Protein AF-A0A9D4RN29-F1 (afdb_monomer_lite)

Foldseek 3Di:
DADPVGDDDCVVVVVPVLAWFAKEQADAWAQALVPGPDIDTGGSQWWKKKAWDDDDPDPRTTIGIDIDGPVCQVVQDDPPPDDPDCPDRIDTDGYHHPRHDDD

InterPro domains:
  IPR035076 Snake toxin/toxin-like [PF00087] (24-99)
  IPR045860 Snake toxin-like superfamily [G3DSA:2.10.60.10] (23-103)
  IPR045860 Snake toxin-like superfamily [SSF57302] (21-100)

Secondary structure (DSSP, 8-state):
--BTTB-S-TTSSGGGSSSS--EEE-EEEESSGGG---EEEPPTTEEEEEEEEE-TT---EEEEEEEEEGGGHHHH------SS----SEEEE-STTTTS---

Organism: Dreissena polymorpha (NCBI:txid45954)

Sequence (103 aa):
MCNSGGCGHDKFADLTSGSRGPICFNCYQQLNTDDCDKILMCGRDEVCDLRETTVGTTTEVLWKTSCVSRQMCPALTHPTLVGKKAQSGNLCCNTDLCNSVDV

Structure (mmCIF, N/CA/C/O backbone):
data_AF-A0A9D4RN29-F1
#
_entry.id   AF-A0A9D4RN29-F1
#
loop_
_atom_site.group_PDB
_atom_site.id
_atom_site.type_symbol
_atom_site.label_atom_id
_atom_site.label_alt_id
_atom_site.label_comp_id
_atom_site.label_asym_id
_atom_site.label_entity_id
_atom_site.label_seq_id
_atom_site.pdbx_PDB_ins_code
_atom_site.Cartn_x
_atom_site.Cartn_y
_atom_site.Cartn_z
_atom_site.occupancy
_atom_site.B_iso_or_equiv
_atom_site.auth_seq_id
_atom_site.auth_comp_id
_atom_site.auth_asym_id
_atom_site.auth_atom_id
_atom_site.pdbx_PDB_model_num
ATOM 1 N N . MET A 1 1 ? 33.138 5.480 4.457 1.00 43.78 1 MET A N 1
ATOM 2 C CA . MET A 1 1 ? 32.384 6.326 5.408 1.00 43.78 1 MET A CA 1
ATOM 3 C C . MET A 1 1 ? 31.151 6.845 4.684 1.00 43.78 1 MET A C 1
ATOM 5 O O . MET A 1 1 ? 31.300 7.299 3.559 1.00 43.78 1 MET A O 1
ATOM 9 N N . CYS A 1 2 ? 29.966 6.695 5.275 1.00 55.09 2 CYS A N 1
ATOM 10 C CA . CYS A 1 2 ? 28.685 7.165 4.737 1.00 55.09 2 CYS A CA 1
ATOM 11 C C . CYS A 1 2 ? 28.191 8.296 5.647 1.00 55.09 2 CYS A C 1
ATOM 13 O O . CYS A 1 2 ? 28.300 8.156 6.865 1.00 55.09 2 CYS A O 1
ATOM 15 N N . ASN A 1 3 ? 27.724 9.412 5.090 1.00 68.25 3 ASN A N 1
ATOM 16 C CA . ASN A 1 3 ? 27.157 10.517 5.866 1.00 68.25 3 ASN A CA 1
ATOM 17 C C . ASN A 1 3 ? 25.664 10.687 5.541 1.00 68.25 3 ASN A C 1
ATOM 19 O O . ASN A 1 3 ? 25.094 9.920 4.767 1.00 68.25 3 ASN A O 1
ATOM 23 N N . SER A 1 4 ? 25.038 11.711 6.122 1.00 62.59 4 SER A N 1
ATOM 24 C CA . SER A 1 4 ? 23.619 12.048 5.945 1.00 62.59 4 SER A CA 1
ATOM 25 C C . SER A 1 4 ? 23.214 12.355 4.492 1.00 62.59 4 SER A C 1
ATOM 27 O O . SER A 1 4 ? 22.030 12.514 4.224 1.00 62.59 4 SER A O 1
ATOM 29 N N . GLY A 1 5 ? 24.176 12.450 3.565 1.00 56.31 5 GLY A N 1
ATOM 30 C CA . GLY A 1 5 ? 23.957 12.608 2.123 1.00 56.31 5 GLY A CA 1
ATOM 31 C C . GLY A 1 5 ? 24.020 11.299 1.326 1.00 56.31 5 GLY A C 1
ATOM 32 O O . GLY A 1 5 ? 23.972 11.337 0.100 1.00 56.31 5 GLY A O 1
ATOM 33 N N . GLY A 1 6 ? 24.132 10.149 1.996 1.00 60.41 6 GLY A N 1
ATOM 34 C CA . GLY A 1 6 ? 24.271 8.845 1.354 1.00 60.41 6 GLY A CA 1
ATOM 35 C C . GLY A 1 6 ? 25.711 8.515 0.955 1.00 60.41 6 GLY A C 1
ATOM 36 O O . GLY A 1 6 ? 26.614 9.351 0.945 1.00 60.41 6 GLY A O 1
ATOM 37 N N . CYS A 1 7 ? 25.950 7.240 0.670 1.00 68.81 7 CYS A N 1
ATOM 38 C CA . CYS A 1 7 ? 27.251 6.720 0.266 1.00 68.81 7 CYS A CA 1
ATOM 39 C C . CYS A 1 7 ? 27.203 6.495 -1.246 1.00 68.81 7 CYS A C 1
ATOM 41 O O . CYS A 1 7 ? 26.369 5.715 -1.691 1.00 68.81 7 CYS A O 1
ATOM 43 N N . GLY A 1 8 ? 28.068 7.186 -2.002 1.00 58.50 8 GLY A N 1
ATOM 44 C CA . GLY A 1 8 ? 28.079 7.264 -3.471 1.00 58.50 8 GLY A CA 1
ATOM 45 C C . GLY A 1 8 ? 27.896 5.932 -4.198 1.00 58.50 8 GLY A C 1
ATOM 46 O O . GLY A 1 8 ? 28.864 5.272 -4.568 1.00 58.50 8 GLY A O 1
ATOM 47 N N . HIS A 1 9 ? 26.639 5.559 -4.415 1.00 53.94 9 HIS A N 1
ATOM 48 C CA . HIS A 1 9 ? 26.245 4.384 -5.160 1.00 53.94 9 HIS A CA 1
ATOM 49 C C . HIS A 1 9 ? 25.132 4.796 -6.119 1.00 53.94 9 HIS A C 1
ATOM 51 O O . HIS A 1 9 ? 24.003 5.061 -5.708 1.00 53.94 9 HIS A O 1
ATOM 57 N N . ASP A 1 10 ? 25.438 4.767 -7.412 1.00 52.94 10 ASP A N 1
ATOM 58 C CA . ASP A 1 10 ? 24.509 5.065 -8.511 1.00 52.94 10 ASP A CA 1
ATOM 59 C C . ASP A 1 10 ? 23.372 4.031 -8.658 1.00 52.94 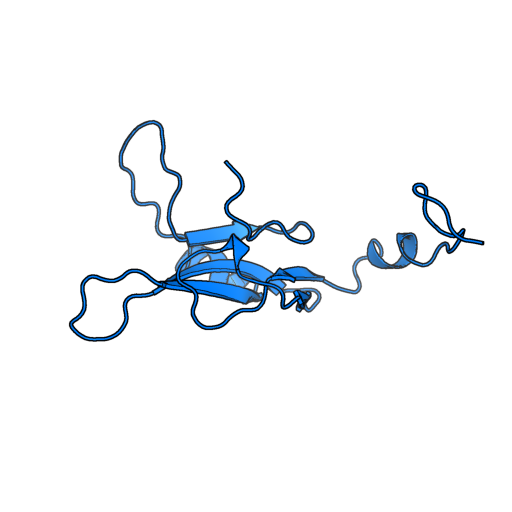10 ASP A C 1
ATOM 61 O O . ASP A 1 10 ? 22.640 4.021 -9.643 1.00 52.94 10 ASP A O 1
ATOM 65 N N . LYS A 1 11 ? 23.171 3.144 -7.675 1.00 49.88 11 LYS A N 1
ATOM 66 C CA . LYS A 1 11 ? 22.161 2.077 -7.739 1.00 49.88 11 LYS A CA 1
ATOM 67 C C . LYS A 1 11 ? 20.791 2.460 -7.208 1.00 49.88 11 LYS A C 1
ATOM 69 O O . LYS A 1 11 ? 19.873 1.662 -7.342 1.00 49.88 11 LYS A O 1
ATOM 74 N N . PHE A 1 12 ? 20.613 3.677 -6.694 1.00 52.09 12 PHE A N 1
ATOM 75 C CA . PHE A 1 12 ? 19.262 4.221 -6.528 1.00 52.09 12 PHE A CA 1
ATOM 76 C C . PHE A 1 12 ? 18.720 4.838 -7.827 1.00 52.09 12 PHE A C 1
ATOM 78 O O . PHE A 1 12 ? 17.510 4.917 -8.010 1.00 52.09 12 PHE A O 1
ATOM 85 N N . ALA A 1 13 ? 19.598 5.208 -8.766 1.00 48.72 13 ALA A N 1
ATOM 86 C CA . ALA A 1 13 ? 19.203 5.727 -10.074 1.00 48.72 13 ALA A CA 1
ATOM 87 C C . ALA A 1 13 ? 18.829 4.620 -11.077 1.00 48.72 13 ALA A C 1
ATOM 89 O O . ALA A 1 13 ? 18.150 4.901 -12.051 1.00 48.72 13 ALA A O 1
ATOM 90 N N . ASP A 1 14 ? 19.189 3.356 -10.834 1.00 47.50 14 ASP A N 1
ATOM 91 C CA . ASP A 1 14 ? 18.727 2.225 -11.664 1.00 47.50 14 ASP A CA 1
ATOM 92 C C . ASP A 1 14 ? 17.348 1.689 -11.219 1.00 47.50 14 ASP A C 1
ATOM 94 O O . ASP A 1 14 ? 16.660 0.949 -11.917 1.00 47.50 14 ASP A O 1
ATOM 98 N N . LEU A 1 15 ? 16.888 2.132 -10.048 1.00 50.38 15 LEU A N 1
ATOM 99 C CA . LEU A 1 15 ? 15.551 1.870 -9.527 1.00 50.38 15 LEU A CA 1
ATOM 100 C C . LEU A 1 15 ? 14.469 2.768 -10.159 1.00 50.38 15 LEU A C 1
ATOM 102 O O . LEU A 1 15 ? 13.284 2.515 -9.950 1.00 50.38 15 LEU A O 1
ATOM 106 N N . THR A 1 16 ? 14.861 3.782 -10.937 1.00 48.94 16 THR A N 1
ATOM 107 C CA . THR A 1 16 ? 13.959 4.633 -11.734 1.00 48.94 16 THR A CA 1
ATOM 108 C C . THR A 1 16 ? 13.787 4.120 -13.171 1.00 48.94 16 THR A C 1
ATOM 110 O O . THR A 1 16 ? 12.901 4.584 -13.889 1.00 48.94 16 THR A O 1
ATOM 113 N N . SER A 1 17 ? 14.555 3.103 -13.583 1.00 51.47 17 SER A N 1
ATOM 114 C CA . SER A 1 17 ? 14.516 2.504 -14.925 1.00 51.47 17 SER A CA 1
ATOM 115 C C . SER A 1 17 ? 13.396 1.475 -15.071 1.00 51.47 17 SER A C 1
ATOM 117 O O . SER A 1 17 ? 13.639 0.324 -15.426 1.00 51.47 17 SER A O 1
ATOM 119 N N . GLY A 1 18 ? 12.159 1.862 -14.744 1.00 59.75 18 GLY A N 1
ATOM 120 C CA . GLY A 1 18 ? 10.919 1.160 -15.096 1.00 59.75 18 GLY A CA 1
ATOM 121 C C . GLY A 1 18 ? 10.841 -0.338 -14.787 1.00 59.75 18 GLY A C 1
ATOM 122 O O . GLY A 1 18 ? 9.957 -0.987 -15.319 1.00 59.75 18 GLY A O 1
ATOM 123 N N . SER A 1 19 ? 11.749 -0.934 -14.014 1.00 70.81 19 SER A N 1
ATOM 124 C CA . SER A 1 19 ? 11.900 -2.396 -13.877 1.00 70.81 19 SER A CA 1
ATOM 125 C C . SER A 1 19 ? 11.317 -2.932 -12.572 1.00 70.81 19 SER A C 1
ATOM 127 O O . SER A 1 19 ? 11.162 -4.141 -12.424 1.00 70.81 19 SER A O 1
ATOM 129 N N . ARG A 1 20 ? 10.945 -2.037 -11.653 1.00 81.75 20 ARG A N 1
ATOM 130 C CA . ARG A 1 20 ? 10.279 -2.347 -10.385 1.00 81.75 20 ARG A CA 1
ATOM 131 C C . ARG A 1 20 ? 9.141 -1.365 -10.109 1.00 81.75 20 ARG A C 1
ATOM 133 O O . ARG A 1 20 ? 9.112 -0.286 -10.699 1.00 81.75 20 ARG A O 1
ATOM 140 N N . GLY A 1 21 ? 8.235 -1.745 -9.213 1.00 89.12 21 GLY A N 1
ATOM 141 C CA . GLY A 1 21 ? 7.257 -0.837 -8.618 1.00 89.12 21 GLY A CA 1
ATOM 142 C C . GLY A 1 21 ? 7.837 -0.092 -7.413 1.00 89.12 21 GLY A C 1
ATOM 143 O O . GLY A 1 21 ? 9.037 -0.216 -7.131 1.00 89.12 21 GLY A O 1
ATOM 144 N N . PRO A 1 22 ? 7.007 0.687 -6.699 1.00 91.50 22 PRO A N 1
ATOM 145 C CA . PRO A 1 22 ? 7.428 1.408 -5.503 1.00 91.50 22 PRO A CA 1
ATOM 146 C C . PRO A 1 22 ? 7.787 0.456 -4.352 1.00 91.50 22 PRO A C 1
ATOM 148 O O . PRO A 1 22 ? 7.440 -0.723 -4.359 1.00 91.50 22 PRO A O 1
ATOM 151 N N . ILE A 1 23 ? 8.493 0.967 -3.351 1.00 92.62 23 ILE A N 1
ATOM 152 C CA . ILE A 1 23 ? 8.630 0.335 -2.036 1.00 92.62 23 ILE A CA 1
ATOM 153 C C . ILE A 1 23 ? 7.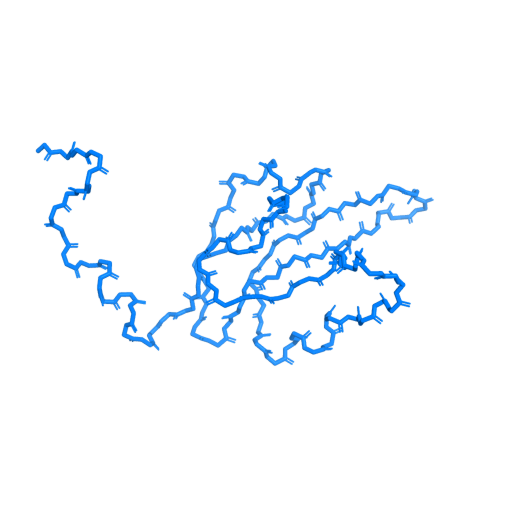454 0.802 -1.184 1.00 92.62 23 ILE A C 1
ATOM 155 O O . ILE A 1 23 ? 7.205 1.998 -1.123 1.00 92.62 23 ILE A O 1
ATOM 159 N N . CYS A 1 24 ? 6.749 -0.099 -0.511 1.00 92.69 24 CYS A N 1
ATOM 160 C CA . CYS A 1 24 ? 5.566 0.236 0.284 1.00 92.69 24 CYS A CA 1
ATOM 161 C C . CYS A 1 24 ? 5.647 -0.378 1.676 1.00 92.69 24 CYS A C 1
ATOM 163 O O . CYS A 1 24 ? 6.307 -1.402 1.870 1.00 92.69 24 CYS A O 1
ATOM 165 N N . PHE A 1 25 ? 4.919 0.201 2.628 1.00 93.00 25 PHE A N 1
ATOM 166 C CA . PHE A 1 25 ? 4.625 -0.471 3.888 1.00 93.00 25 PHE A CA 1
ATOM 167 C C . PHE A 1 25 ? 3.802 -1.739 3.626 1.00 93.00 25 PHE A C 1
ATOM 169 O O . PHE A 1 25 ? 2.942 -1.754 2.737 1.00 93.00 25 PHE A O 1
ATOM 176 N N . ASN A 1 26 ? 4.100 -2.812 4.362 1.00 93.62 26 ASN A N 1
ATOM 177 C CA . ASN A 1 26 ? 3.499 -4.131 4.176 1.00 93.62 26 ASN A CA 1
ATOM 178 C C . ASN A 1 26 ? 3.166 -4.796 5.518 1.00 93.62 26 ASN A C 1
ATOM 180 O O . ASN A 1 26 ? 3.876 -5.689 5.999 1.00 93.62 26 ASN A O 1
ATOM 184 N N . CYS A 1 27 ? 2.059 -4.365 6.108 1.00 92.19 27 CYS A N 1
ATOM 185 C CA . CYS A 1 27 ? 1.556 -4.855 7.377 1.00 92.19 27 CYS A CA 1
ATOM 186 C C . CYS A 1 27 ? 0.104 -5.327 7.247 1.00 92.19 27 CYS A C 1
ATOM 188 O O . CYS A 1 27 ? -0.743 -4.682 6.634 1.00 92.19 27 CYS A O 1
ATOM 190 N N . TYR A 1 28 ? -0.187 -6.492 7.831 1.00 86.94 28 TYR A N 1
ATOM 191 C CA . TYR A 1 28 ? -1.483 -7.150 7.663 1.00 86.94 28 TYR A CA 1
ATOM 192 C C . TYR A 1 28 ? -2.607 -6.470 8.454 1.00 86.94 28 TYR A C 1
ATOM 194 O O . TYR A 1 28 ? -3.704 -6.315 7.923 1.00 86.94 28 TYR A O 1
ATOM 202 N N . GLN A 1 29 ? -2.335 -6.105 9.708 1.00 83.44 29 GLN A N 1
ATOM 203 C CA . GLN A 1 29 ? -3.296 -5.547 10.658 1.00 83.44 29 GLN A CA 1
ATOM 204 C C . GLN A 1 29 ? -2.560 -4.714 11.700 1.00 83.44 29 GLN A C 1
ATOM 206 O O . GLN A 1 29 ? -1.690 -5.239 12.399 1.00 83.44 29 GLN A O 1
ATOM 211 N N . GLN A 1 30 ? -2.907 -3.436 11.796 1.00 83.12 30 GLN A N 1
ATOM 212 C CA . GLN A 1 30 ? -2.301 -2.502 12.741 1.00 83.12 30 GLN A CA 1
ATOM 213 C C . GLN A 1 30 ? -3.327 -1.503 13.251 1.00 83.12 30 GLN A C 1
ATOM 215 O O . GLN A 1 30 ? -4.273 -1.176 12.541 1.00 83.12 30 GLN A O 1
ATOM 220 N N . LEU A 1 31 ? -3.139 -1.025 14.479 1.00 81.19 31 LEU A N 1
ATOM 221 C CA . LEU A 1 31 ? -4.006 -0.001 15.063 1.00 81.19 31 LEU A CA 1
ATOM 222 C C . LEU A 1 31 ? -3.690 1.379 14.484 1.00 81.19 31 LEU A C 1
ATOM 224 O O . LEU A 1 31 ? -4.608 2.099 14.107 1.00 81.19 31 LEU A O 1
ATOM 228 N N . ASN A 1 32 ? -2.402 1.703 14.345 1.00 76.94 32 ASN A N 1
ATOM 229 C CA . ASN A 1 32 ? -1.937 2.899 13.654 1.00 76.94 32 ASN A CA 1
ATOM 230 C C . ASN A 1 32 ? -1.085 2.496 12.452 1.00 76.94 32 ASN A C 1
ATOM 232 O O . ASN A 1 32 ? -0.361 1.500 12.489 1.00 76.94 32 ASN A O 1
ATOM 236 N N . THR A 1 33 ? -1.144 3.284 11.386 1.00 71.88 33 THR A N 1
ATOM 237 C CA . THR A 1 33 ? -0.318 3.068 10.190 1.00 71.88 33 THR A CA 1
ATOM 238 C C . THR A 1 33 ? 1.166 3.270 10.453 1.00 71.88 33 THR A C 1
ATOM 240 O O . THR A 1 33 ? 1.996 2.616 9.826 1.00 71.88 33 THR A O 1
ATOM 243 N N . ASP A 1 34 ? 1.489 4.119 11.424 1.00 77.50 34 ASP A N 1
ATOM 244 C CA . ASP A 1 34 ? 2.864 4.496 11.760 1.00 77.50 34 ASP A CA 1
ATOM 245 C C . ASP A 1 34 ? 3.585 3.391 12.540 1.00 77.50 34 ASP A C 1
ATOM 247 O O . ASP A 1 34 ? 4.811 3.367 12.614 1.00 77.50 34 ASP A O 1
ATOM 251 N N . ASP A 1 35 ? 2.831 2.416 13.057 1.00 82.88 35 ASP A N 1
ATOM 252 C CA . ASP A 1 35 ? 3.383 1.228 13.703 1.00 82.88 35 ASP A CA 1
ATOM 253 C C . ASP A 1 35 ? 3.975 0.240 12.672 1.00 82.88 35 ASP A C 1
ATOM 255 O O . ASP A 1 35 ? 4.496 -0.813 13.048 1.00 82.88 35 ASP A 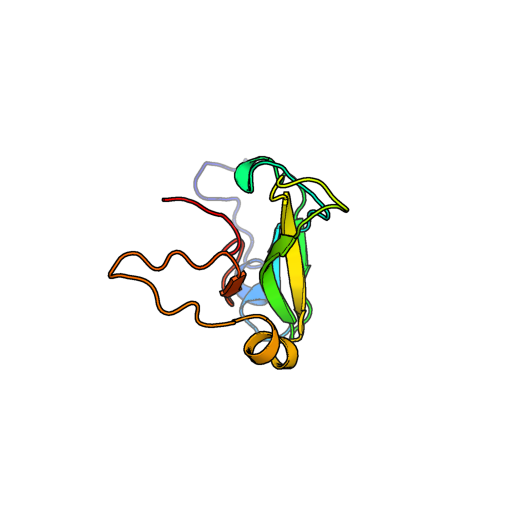O 1
ATOM 259 N N . CYS A 1 36 ? 3.860 0.502 11.358 1.00 86.88 36 CYS A N 1
ATOM 260 C CA . CYS A 1 36 ? 4.412 -0.374 10.320 1.00 86.88 36 CYS A CA 1
ATOM 261 C C . CYS A 1 36 ? 5.910 -0.178 10.134 1.00 86.88 36 CYS A C 1
ATOM 263 O O . CYS A 1 36 ? 6.366 0.739 9.461 1.00 86.88 36 CYS A O 1
ATOM 265 N N . ASP A 1 37 ? 6.679 -1.131 10.645 1.00 87.75 37 ASP A N 1
ATOM 266 C CA . ASP A 1 37 ? 8.123 -1.223 10.444 1.00 87.75 37 ASP A CA 1
ATOM 267 C C . ASP A 1 37 ? 8.515 -2.132 9.261 1.00 87.75 37 ASP A C 1
ATOM 269 O O . ASP A 1 37 ? 9.694 -2.258 8.921 1.00 87.75 37 ASP A O 1
ATOM 273 N N . LYS A 1 38 ? 7.533 -2.768 8.606 1.00 91.69 38 LYS A N 1
ATOM 274 C CA . LYS A 1 38 ? 7.757 -3.692 7.487 1.00 91.69 38 LYS A CA 1
ATOM 275 C C . LYS A 1 38 ? 7.567 -2.998 6.154 1.00 91.69 38 LYS A C 1
ATOM 277 O O . LYS A 1 38 ? 6.495 -2.478 5.859 1.00 91.69 38 LYS A O 1
ATOM 282 N N . ILE A 1 39 ? 8.582 -3.105 5.306 1.00 93.38 39 ILE A N 1
ATOM 283 C CA . ILE A 1 39 ? 8.559 -2.614 3.930 1.00 93.38 39 ILE A CA 1
ATOM 284 C C . ILE A 1 39 ? 8.709 -3.764 2.932 1.00 93.38 39 ILE A C 1
ATOM 286 O O . ILE A 1 39 ? 9.348 -4.779 3.218 1.00 93.38 39 ILE A O 1
ATOM 290 N N . LEU A 1 40 ? 8.126 -3.599 1.747 1.00 93.25 40 LEU A N 1
ATOM 291 C CA . LEU A 1 40 ? 8.220 -4.534 0.630 1.00 93.25 40 LEU A CA 1
ATOM 292 C C . LEU A 1 40 ? 8.448 -3.763 -0.673 1.00 93.25 40 LEU A C 1
ATOM 294 O O . LEU A 1 40 ? 7.835 -2.725 -0.901 1.00 93.25 40 LEU A O 1
ATOM 298 N N . MET A 1 41 ? 9.317 -4.282 -1.542 1.00 92.62 41 MET A N 1
ATOM 299 C CA . MET A 1 41 ? 9.455 -3.783 -2.910 1.00 92.62 41 MET A CA 1
ATOM 300 C C . MET A 1 41 ? 8.360 -4.394 -3.784 1.00 92.62 41 MET A C 1
ATOM 302 O O . MET A 1 41 ? 8.315 -5.614 -3.940 1.00 92.62 41 MET A O 1
ATOM 306 N N . CYS A 1 42 ? 7.508 -3.556 -4.365 1.00 93.00 42 CYS A N 1
ATOM 307 C CA . CYS A 1 42 ? 6.439 -4.004 -5.243 1.00 93.00 42 CYS A CA 1
ATOM 308 C C . CYS A 1 42 ? 6.943 -4.347 -6.653 1.00 93.00 42 CYS A C 1
ATOM 310 O O . CYS A 1 42 ? 7.961 -3.831 -7.135 1.00 93.00 42 CYS A O 1
ATOM 312 N N . GLY A 1 43 ? 6.189 -5.200 -7.346 1.00 92.50 43 GLY A N 1
ATOM 313 C CA . GLY A 1 43 ? 6.397 -5.505 -8.758 1.00 92.50 43 GLY A CA 1
ATOM 314 C C . GLY A 1 43 ? 6.135 -4.302 -9.671 1.00 92.50 43 GLY A C 1
ATOM 315 O O . GLY A 1 43 ? 5.496 -3.330 -9.282 1.00 92.50 43 GLY A O 1
ATOM 316 N N . ARG A 1 44 ? 6.613 -4.368 -10.921 1.00 89.62 44 ARG A N 1
ATOM 317 C CA . ARG A 1 44 ? 6.479 -3.291 -11.930 1.00 89.62 44 ARG A CA 1
ATOM 318 C C . ARG A 1 44 ? 5.046 -2.756 -12.068 1.00 89.62 44 ARG A C 1
ATOM 320 O O . ARG A 1 44 ? 4.852 -1.549 -12.187 1.00 89.62 44 ARG A O 1
ATOM 327 N N . ASP A 1 45 ? 4.064 -3.651 -12.052 1.00 91.06 45 ASP A N 1
ATOM 328 C CA . ASP A 1 45 ? 2.647 -3.322 -12.251 1.00 91.06 45 ASP A CA 1
ATOM 329 C C . ASP A 1 45 ? 1.870 -3.186 -10.936 1.00 91.06 45 ASP A C 1
ATOM 331 O O . ASP A 1 45 ? 0.637 -3.163 -10.930 1.00 91.06 45 ASP A O 1
ATOM 335 N N . GLU A 1 46 ? 2.585 -3.087 -9.818 1.00 93.56 46 GLU A N 1
ATOM 336 C CA . GLU A 1 46 ? 2.015 -2.918 -8.492 1.00 93.56 46 GLU A CA 1
ATOM 337 C C . GLU A 1 46 ? 2.198 -1.487 -7.970 1.00 93.56 46 GLU A C 1
ATOM 339 O O . GLU A 1 46 ? 3.044 -0.714 -8.427 1.00 93.56 46 GLU A O 1
ATOM 344 N N . VAL A 1 47 ? 1.339 -1.121 -7.025 1.00 93.06 47 VAL A N 1
ATOM 345 C CA . VAL A 1 47 ? 1.286 0.177 -6.348 1.00 93.06 47 VAL A CA 1
ATOM 346 C C . VAL A 1 47 ? 1.105 -0.043 -4.850 1.00 93.06 47 VAL A C 1
ATOM 348 O O . VAL A 1 47 ? 0.679 -1.122 -4.430 1.00 93.06 47 VAL A O 1
ATOM 351 N N . CYS A 1 48 ? 1.411 0.976 -4.049 1.00 92.50 48 CYS A N 1
ATOM 352 C CA . CYS A 1 48 ? 1.128 0.928 -2.623 1.00 92.50 48 CYS A CA 1
ATOM 353 C C . CYS A 1 48 ? -0.375 1.023 -2.387 1.00 92.50 48 CYS A C 1
ATOM 355 O O . CYS A 1 48 ? -1.058 1.798 -3.056 1.00 92.50 48 CYS A O 1
ATOM 357 N N . ASP A 1 49 ? -0.852 0.261 -1.415 1.00 91.81 49 ASP A N 1
ATOM 358 C CA . ASP A 1 49 ? -2.222 0.240 -0.924 1.00 91.81 49 ASP A CA 1
ATOM 359 C C . ASP A 1 49 ? -2.212 0.462 0.587 1.00 91.81 49 ASP A C 1
ATOM 361 O O . ASP A 1 49 ? -1.381 -0.104 1.307 1.00 91.81 49 ASP A O 1
ATOM 365 N N . LEU A 1 50 ? -3.140 1.295 1.039 1.00 88.88 50 LEU A N 1
ATOM 366 C CA . LEU A 1 50 ? -3.548 1.458 2.424 1.00 88.88 50 LEU A CA 1
ATOM 367 C C . LEU A 1 50 ? -5.057 1.258 2.457 1.00 88.88 50 LEU A C 1
ATOM 369 O O . LEU A 1 50 ? -5.761 1.881 1.664 1.00 88.88 50 LEU A O 1
ATOM 373 N N . ARG A 1 51 ? -5.551 0.419 3.364 1.00 86.38 51 ARG A N 1
ATOM 374 C CA . ARG A 1 51 ? -6.989 0.225 3.549 1.00 86.38 51 ARG A CA 1
ATOM 375 C C . ARG A 1 51 ? -7.370 0.011 5.002 1.00 86.38 51 ARG A C 1
ATOM 377 O O . ARG A 1 51 ? -6.638 -0.637 5.756 1.00 86.38 51 ARG A O 1
ATOM 384 N N . GLU A 1 52 ? -8.567 0.457 5.340 1.00 85.00 52 GLU A N 1
ATOM 385 C CA . GLU A 1 52 ? -9.242 0.097 6.580 1.00 85.00 52 GLU A CA 1
ATOM 386 C C . GLU A 1 52 ? -9.831 -1.320 6.471 1.00 85.00 52 GLU A C 1
ATOM 388 O O . GLU A 1 52 ? -10.426 -1.711 5.463 1.00 85.00 52 GLU A O 1
ATOM 393 N N . THR A 1 53 ? -9.679 -2.112 7.527 1.00 78.94 53 THR A N 1
ATOM 394 C CA . THR A 1 53 ? -10.310 -3.418 7.696 1.00 78.94 53 THR A CA 1
ATOM 395 C C . THR A 1 53 ? -10.956 -3.494 9.071 1.00 78.94 53 THR A C 1
ATOM 397 O O . THR A 1 53 ? -10.354 -3.144 10.081 1.00 78.94 53 THR A O 1
ATOM 400 N N . THR A 1 54 ? -12.181 -4.005 9.130 1.00 75.81 54 THR A N 1
ATOM 401 C CA . THR A 1 54 ? -12.838 -4.342 10.395 1.00 75.81 54 THR A CA 1
ATOM 402 C C . THR A 1 54 ? -12.565 -5.803 10.735 1.00 75.81 54 THR A C 1
ATOM 404 O O . THR A 1 54 ? -12.538 -6.669 9.855 1.00 75.81 54 THR A O 1
ATOM 407 N N . VAL A 1 55 ? -12.326 -6.097 12.014 1.00 67.06 55 VAL A N 1
ATOM 408 C CA . VAL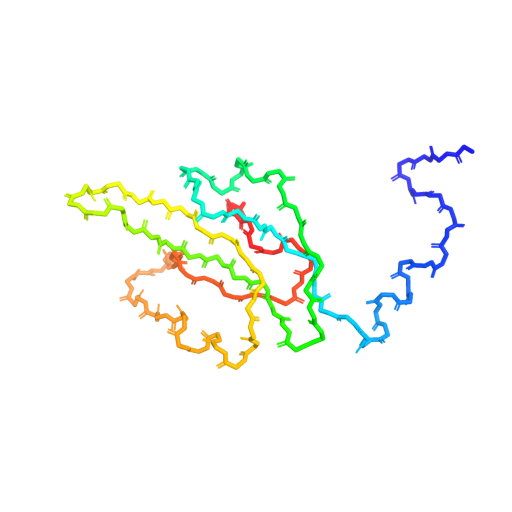 A 1 55 ? -12.130 -7.475 12.485 1.00 67.06 55 VAL A CA 1
ATOM 409 C C . VAL A 1 55 ? -13.390 -7.951 13.197 1.00 67.06 55 VAL A C 1
ATOM 411 O O . VAL A 1 55 ? -13.652 -7.595 14.345 1.00 67.06 55 VAL A O 1
ATOM 414 N N . GLY A 1 56 ? -14.165 -8.795 12.514 1.00 67.94 56 GLY A N 1
ATOM 415 C CA . GLY A 1 56 ? -15.314 -9.493 13.095 1.00 67.94 56 GLY A CA 1
ATOM 416 C C . GLY A 1 56 ? -16.474 -8.570 13.488 1.00 67.94 56 GLY A C 1
ATOM 417 O O . GLY A 1 56 ? -16.883 -7.710 12.716 1.00 67.94 56 GLY A O 1
ATOM 418 N N . THR A 1 57 ? -17.037 -8.792 14.681 1.00 64.50 57 THR A N 1
ATOM 419 C CA . THR A 1 57 ? -18.170 -8.026 15.244 1.00 64.50 57 THR A CA 1
ATOM 420 C C . THR A 1 57 ? -17.745 -6.758 15.986 1.00 64.50 57 THR A C 1
ATOM 422 O O . THR A 1 57 ? -18.584 -6.076 16.570 1.00 64.50 57 THR A O 1
ATOM 425 N N . THR A 1 58 ? -16.447 -6.472 16.033 1.00 61.09 58 THR A N 1
ATOM 426 C CA . THR A 1 58 ? -15.874 -5.341 16.766 1.00 61.09 58 THR A CA 1
ATOM 427 C C . THR A 1 58 ? -15.917 -4.084 15.904 1.00 61.09 58 THR A C 1
ATOM 429 O O . THR A 1 58 ? -15.624 -4.133 14.713 1.00 61.09 58 THR A O 1
ATOM 432 N N . THR A 1 59 ? -16.239 -2.941 16.510 1.00 67.12 59 THR A N 1
ATOM 433 C CA . THR A 1 59 ? -16.219 -1.617 15.859 1.00 67.12 59 THR A CA 1
ATOM 434 C C . THR A 1 59 ? -14.800 -1.059 15.679 1.00 67.12 59 THR A C 1
ATOM 436 O O . THR A 1 59 ? -14.639 0.105 15.323 1.00 67.12 59 THR A O 1
ATOM 439 N N . GLU A 1 60 ? -13.770 -1.856 15.969 1.00 75.12 60 GLU A N 1
ATOM 440 C CA . GLU A 1 60 ? -12.372 -1.463 15.820 1.00 75.12 60 GLU A CA 1
ATOM 441 C C . GLU A 1 60 ? -11.964 -1.489 14.346 1.00 75.12 60 GLU A C 1
ATOM 443 O O . GLU A 1 60 ? -12.156 -2.481 13.634 1.00 75.12 60 GLU A O 1
ATOM 448 N N . VAL A 1 61 ? -11.390 -0.372 13.906 1.00 78.50 61 VAL A N 1
ATOM 449 C CA . VAL A 1 61 ? -10.804 -0.212 12.580 1.00 78.50 61 VAL A CA 1
ATOM 450 C C . VAL A 1 61 ? -9.323 -0.540 12.688 1.00 78.50 61 VAL A C 1
ATOM 452 O O . VAL A 1 61 ? -8.606 0.074 13.475 1.00 78.50 61 VAL A O 1
ATOM 455 N N . LEU A 1 62 ? -8.872 -1.516 11.906 1.00 85.06 62 LEU A N 1
ATOM 456 C CA . LEU A 1 62 ? -7.458 -1.802 11.710 1.00 85.06 62 LEU A CA 1
ATOM 457 C C . LEU A 1 62 ? -7.033 -1.348 10.324 1.00 85.06 62 LEU A C 1
ATOM 459 O O . LEU A 1 62 ? -7.815 -1.360 9.378 1.00 85.06 62 LEU A O 1
ATOM 463 N N . TRP A 1 63 ? -5.761 -1.025 10.190 1.00 86.12 63 TRP A N 1
ATOM 464 C CA . TRP A 1 63 ? -5.153 -0.652 8.930 1.00 86.12 63 TRP A CA 1
ATOM 465 C C . TRP A 1 63 ? -4.363 -1.811 8.350 1.00 86.12 63 TRP A C 1
ATOM 467 O O . TRP A 1 63 ? -3.697 -2.571 9.063 1.00 86.12 63 TRP A O 1
ATOM 477 N N . LYS A 1 64 ? -4.442 -1.927 7.029 1.00 89.31 64 LYS A N 1
ATOM 478 C CA . LYS A 1 64 ? -3.648 -2.847 6.232 1.00 89.31 64 LYS A CA 1
ATOM 479 C C . LYS A 1 64 ? -2.898 -2.062 5.168 1.00 89.31 64 LYS A C 1
ATOM 481 O O . LYS A 1 64 ? -3.503 -1.304 4.413 1.00 89.31 64 LYS A O 1
ATOM 486 N N . THR A 1 65 ? -1.601 -2.310 5.078 1.00 91.12 65 THR A N 1
ATOM 487 C CA . THR A 1 65 ? -0.710 -1.756 4.058 1.00 91.12 65 THR A CA 1
ATOM 488 C C . THR A 1 65 ? -0.134 -2.891 3.219 1.00 91.12 65 THR A C 1
ATOM 490 O O . THR A 1 65 ? 0.192 -3.953 3.753 1.00 91.12 65 THR A O 1
ATOM 493 N N . SER A 1 66 ? -0.071 -2.734 1.894 1.00 93.62 66 SER A N 1
ATOM 494 C CA . SER A 1 66 ? 0.485 -3.770 1.010 1.00 93.62 66 SER A CA 1
ATOM 495 C C . SER A 1 66 ? 0.846 -3.250 -0.384 1.00 93.62 66 SER A C 1
ATOM 497 O O . SER A 1 66 ? 0.516 -2.122 -0.743 1.00 93.62 66 SER A O 1
ATOM 499 N N . CYS A 1 67 ? 1.497 -4.099 -1.182 1.00 94.44 67 CYS A N 1
ATOM 500 C CA . CYS A 1 67 ? 1.554 -3.960 -2.636 1.00 94.44 67 CYS A CA 1
ATOM 501 C C . CYS A 1 67 ? 0.294 -4.573 -3.261 1.00 94.44 67 CYS A C 1
ATOM 503 O O . CYS A 1 67 ? -0.100 -5.685 -2.903 1.00 94.44 67 CYS A O 1
ATOM 505 N N . VAL A 1 68 ? -0.320 -3.877 -4.217 1.00 93.56 68 VAL A N 1
ATOM 506 C CA . VAL A 1 68 ? -1.452 -4.398 -4.998 1.00 93.56 68 VAL A CA 1
ATOM 507 C C . VAL A 1 68 ? -1.253 -4.124 -6.477 1.00 93.56 68 VAL A C 1
ATOM 509 O O . VAL A 1 68 ? -0.625 -3.137 -6.850 1.00 93.56 68 VAL A O 1
ATOM 512 N N . SER A 1 69 ? -1.852 -4.946 -7.340 1.00 93.81 69 SER A N 1
ATOM 513 C CA . SER A 1 69 ? -1.886 -4.650 -8.773 1.00 93.81 69 SER A CA 1
ATOM 514 C C . SER A 1 69 ? -2.537 -3.289 -9.026 1.00 93.81 69 SER A C 1
ATOM 516 O O . SER A 1 69 ? -3.627 -3.005 -8.523 1.00 93.81 69 SER A O 1
ATOM 518 N N . ARG A 1 70 ? -1.916 -2.474 -9.884 1.00 90.25 70 ARG A N 1
ATOM 519 C CA . ARG A 1 70 ? -2.439 -1.172 -10.324 1.00 90.25 70 ARG A CA 1
ATOM 520 C C . ARG A 1 70 ? -3.877 -1.264 -10.841 1.00 90.25 70 ARG A C 1
ATOM 522 O O . ARG A 1 70 ? -4.656 -0.336 -10.646 1.00 90.25 70 ARG A O 1
ATOM 529 N N . GLN A 1 71 ? -4.236 -2.384 -11.468 1.00 89.62 71 GLN A N 1
ATOM 530 C CA . GLN A 1 71 ? -5.580 -2.625 -11.999 1.00 89.62 71 GLN A CA 1
ATOM 531 C C . GLN A 1 71 ? -6.634 -2.820 -10.901 1.00 89.62 71 GLN A C 1
ATOM 533 O O . GLN A 1 71 ? -7.812 -2.577 -11.140 1.00 89.62 71 GLN A O 1
ATOM 538 N N . MET A 1 72 ? -6.223 -3.242 -9.703 1.00 88.31 72 MET A N 1
ATOM 539 C CA . MET A 1 72 ? -7.120 -3.445 -8.565 1.00 88.31 72 MET A CA 1
ATOM 540 C C . MET A 1 72 ? -7.458 -2.129 -7.860 1.00 88.31 72 MET A C 1
ATOM 542 O O . MET A 1 72 ? -8.489 -2.039 -7.201 1.00 88.31 72 MET A O 1
ATOM 546 N N . CYS A 1 73 ? -6.631 -1.095 -8.030 1.00 84.38 73 CYS A N 1
ATOM 547 C CA . CYS A 1 73 ? -6.789 0.164 -7.314 1.00 84.38 73 CYS A CA 1
ATOM 548 C C . CYS A 1 73 ? -8.176 0.825 -7.472 1.00 84.38 73 CYS A C 1
ATOM 550 O O . CYS A 1 73 ? -8.762 1.167 -6.447 1.00 84.38 73 CYS A O 1
ATOM 552 N N . PRO A 1 74 ? -8.777 0.934 -8.677 1.00 80.25 74 PRO A N 1
ATOM 553 C CA . PRO A 1 74 ? -10.109 1.528 -8.829 1.00 80.25 74 PRO A CA 1
ATOM 554 C C . PRO A 1 74 ? -11.206 0.815 -8.025 1.00 80.25 74 PRO A C 1
ATOM 556 O O . PRO A 1 74 ? -12.180 1.447 -7.631 1.00 80.25 74 PRO A O 1
ATOM 559 N N . ALA A 1 75 ? -11.054 -0.491 -7.777 1.00 75.69 75 ALA A N 1
ATOM 560 C CA . ALA A 1 75 ? -11.982 -1.275 -6.962 1.00 75.69 75 ALA A CA 1
ATOM 561 C C . ALA A 1 75 ? -11.740 -1.113 -5.450 1.00 75.69 75 ALA A C 1
ATOM 563 O O . ALA A 1 75 ? -12.606 -1.457 -4.650 1.00 75.69 75 ALA A O 1
ATOM 564 N N . LEU A 1 76 ? -10.564 -0.620 -5.055 1.00 71.25 76 LEU A N 1
ATOM 565 C CA . LEU A 1 76 ? -10.165 -0.412 -3.660 1.00 71.25 76 LEU A CA 1
ATOM 566 C C . LEU A 1 76 ? -10.425 1.028 -3.205 1.00 71.25 76 LEU A C 1
ATOM 568 O O . LEU A 1 76 ? -10.785 1.259 -2.050 1.00 71.25 76 LEU A O 1
ATOM 572 N N . THR A 1 77 ? -10.316 1.994 -4.118 1.00 64.56 77 THR A N 1
ATOM 573 C CA . THR A 1 77 ? -10.686 3.391 -3.888 1.00 64.56 77 THR A CA 1
ATOM 574 C C . THR A 1 77 ? -12.200 3.558 -4.005 1.00 64.56 77 THR A C 1
ATOM 576 O O . THR A 1 77 ? -12.717 3.895 -5.069 1.00 64.56 77 THR A O 1
ATOM 579 N N . HIS A 1 78 ? -12.941 3.339 -2.919 1.00 55.38 78 HIS A N 1
ATOM 580 C CA . HIS A 1 7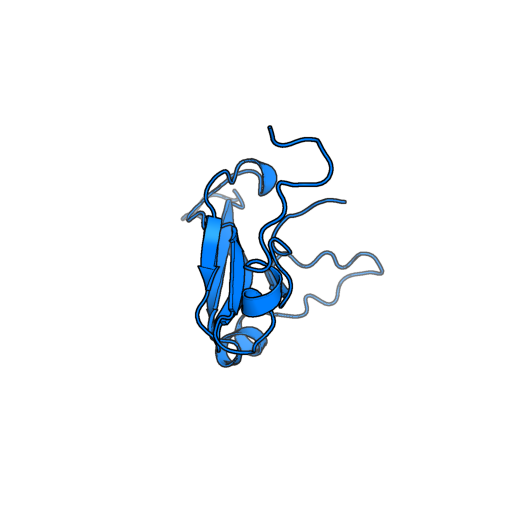8 ? -14.307 3.852 -2.832 1.00 55.38 78 HIS A CA 1
ATOM 581 C C . HIS A 1 78 ? -14.254 5.338 -2.444 1.00 55.38 78 HIS A C 1
ATOM 583 O O . HIS A 1 78 ? -13.762 5.660 -1.362 1.00 55.38 78 HIS A O 1
ATOM 589 N N . PRO A 1 79 ? -14.747 6.268 -3.285 1.00 48.31 79 PRO A N 1
ATOM 590 C CA . PRO A 1 79 ? -14.860 7.662 -2.895 1.00 48.31 79 PRO A CA 1
ATOM 591 C C . PRO A 1 79 ? -16.017 7.799 -1.904 1.00 48.31 79 PRO A C 1
ATOM 593 O O . PRO A 1 79 ? -17.174 7.968 -2.292 1.00 48.31 79 PRO A O 1
ATOM 596 N N . THR A 1 80 ? -15.726 7.741 -0.607 1.00 46.03 80 THR A N 1
ATOM 597 C CA . THR A 1 80 ? -16.689 8.175 0.407 1.00 46.03 80 THR A CA 1
ATOM 598 C C . THR A 1 80 ? -16.748 9.703 0.349 1.00 46.03 80 THR A C 1
ATOM 600 O O . THR A 1 80 ? -15.957 10.403 0.975 1.00 46.03 80 THR A O 1
ATOM 603 N N . LEU A 1 81 ? -17.644 10.235 -0.489 1.00 43.25 81 LEU A N 1
ATOM 604 C CA . LEU A 1 81 ? -17.905 11.670 -0.635 1.00 43.25 81 LEU A CA 1
ATOM 605 C C . LEU A 1 81 ? -18.517 12.233 0.658 1.00 43.25 81 LEU A C 1
ATOM 607 O O . LEU A 1 81 ? -19.734 12.379 0.757 1.00 43.25 81 LEU A O 1
ATOM 611 N N . VAL A 1 82 ? -17.694 12.573 1.652 1.00 40.97 82 VAL A N 1
ATOM 612 C CA . VAL A 1 82 ? -18.140 13.325 2.835 1.00 40.97 82 VAL A CA 1
ATOM 613 C C . VAL A 1 82 ? -17.124 14.416 3.187 1.00 40.97 82 VAL A C 1
ATOM 615 O O . VAL A 1 82 ? -16.099 14.165 3.808 1.00 40.97 82 VAL A O 1
ATOM 618 N N . GLY A 1 83 ? -17.455 15.661 2.823 1.00 36.47 83 GLY A N 1
ATOM 619 C CA . GLY A 1 83 ? -16.842 16.884 3.360 1.00 36.47 83 GLY A CA 1
ATOM 620 C C . GLY A 1 83 ? -15.450 17.250 2.823 1.00 36.47 83 GLY A C 1
ATOM 621 O O . GLY A 1 83 ? -14.706 16.429 2.308 1.00 36.47 83 GLY A O 1
ATOM 622 N N . LYS A 1 84 ? -15.066 18.528 2.962 1.00 41.03 84 LYS A N 1
ATOM 623 C CA . LYS A 1 84 ? -13.803 19.127 2.459 1.00 41.03 84 LYS A CA 1
ATOM 624 C C . LYS A 1 84 ? -12.518 18.640 3.174 1.00 41.03 84 LYS A C 1
ATOM 626 O O . LYS A 1 84 ? -11.494 19.311 3.124 1.00 41.03 84 LYS A O 1
ATOM 631 N N . LYS A 1 85 ? -12.583 17.487 3.840 1.00 42.78 85 LYS A N 1
ATOM 632 C CA . LYS A 1 85 ? -11.487 16.753 4.485 1.00 42.78 85 LYS A CA 1
ATOM 633 C C . LYS A 1 85 ? -11.729 15.252 4.289 1.00 42.78 85 LYS A C 1
ATOM 635 O O . LYS A 1 85 ? -11.923 14.516 5.246 1.00 42.78 85 LYS A O 1
ATOM 640 N N . ALA A 1 86 ? -11.801 14.807 3.041 1.00 41.88 86 ALA A N 1
ATOM 641 C CA . ALA A 1 86 ? -11.870 13.385 2.733 1.00 41.88 86 ALA A CA 1
ATOM 642 C C . ALA A 1 86 ? -10.447 12.799 2.766 1.00 41.88 86 ALA A C 1
ATOM 644 O O . ALA A 1 86 ? -9.832 12.606 1.723 1.00 41.88 86 ALA A O 1
ATOM 645 N N . GLN A 1 87 ? -9.900 12.561 3.962 1.00 47.12 87 GLN A N 1
ATOM 646 C CA . GLN A 1 87 ? -8.841 11.560 4.130 1.00 47.12 87 GLN A CA 1
ATOM 647 C C . GLN A 1 87 ? -9.557 10.207 4.158 1.00 47.12 87 GLN A C 1
ATOM 649 O O . GLN A 1 87 ? -10.014 9.737 5.193 1.00 47.12 87 GLN A O 1
ATOM 654 N N . SER A 1 88 ? -9.815 9.668 2.970 1.00 52.78 88 SER A N 1
ATOM 655 C CA . SER A 1 88 ? -10.483 8.385 2.782 1.00 52.78 88 SER A CA 1
ATOM 656 C C . SER A 1 88 ? -9.573 7.250 3.249 1.00 52.78 88 SER A C 1
ATOM 658 O O . SER A 1 88 ? -8.436 7.160 2.795 1.00 52.78 88 SER A O 1
ATOM 660 N N . GLY A 1 89 ? -10.104 6.360 4.092 1.00 63.50 89 GLY A N 1
ATOM 661 C CA . GLY A 1 89 ? -9.409 5.201 4.661 1.00 63.50 89 GLY A CA 1
ATOM 662 C C . GLY A 1 89 ? -8.879 4.166 3.670 1.00 63.50 89 GLY A C 1
ATOM 663 O O . GLY A 1 89 ? -8.216 3.219 4.071 1.00 63.50 89 GLY A O 1
ATOM 664 N N . ASN A 1 90 ? -9.121 4.355 2.372 1.00 75.62 90 ASN A N 1
ATOM 665 C CA . ASN A 1 90 ? -8.493 3.574 1.319 1.00 75.62 90 ASN A CA 1
ATOM 666 C C . ASN A 1 90 ? -7.726 4.503 0.371 1.00 75.62 90 ASN A C 1
ATOM 668 O O . ASN A 1 90 ? -8.299 5.445 -0.185 1.00 75.62 90 ASN A O 1
ATOM 672 N N . LEU A 1 91 ? -6.447 4.208 0.151 1.00 85.50 91 LEU A N 1
ATOM 673 C CA . LEU A 1 91 ? -5.543 4.956 -0.717 1.00 85.50 91 LEU A CA 1
ATOM 674 C C . LEU A 1 91 ? -4.736 3.977 -1.566 1.00 85.50 91 LEU A C 1
ATOM 676 O O . LEU A 1 91 ? -4.185 3.013 -1.039 1.00 85.50 91 LEU A O 1
ATOM 680 N N . CYS A 1 92 ? -4.580 4.287 -2.855 1.00 89.50 92 CYS A N 1
ATOM 681 C CA . CYS A 1 92 ? -3.443 3.777 -3.611 1.00 89.50 92 CYS A CA 1
ATOM 682 C C . CYS A 1 92 ? -2.563 4.913 -4.107 1.00 89.50 92 CYS A C 1
ATOM 684 O O . CYS A 1 92 ? -3.051 5.969 -4.514 1.00 89.50 92 CYS A O 1
ATOM 686 N N . CYS A 1 93 ? -1.265 4.657 -4.155 1.00 88.94 93 CYS A N 1
ATOM 687 C CA . CYS A 1 93 ? -0.276 5.640 -4.565 1.00 88.94 93 CYS A CA 1
ATOM 688 C C . CYS A 1 93 ? 0.964 4.945 -5.156 1.00 88.94 93 CYS A C 1
ATOM 690 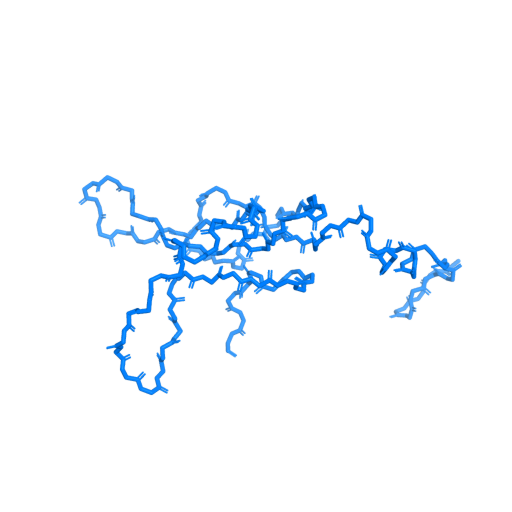O O . CYS A 1 93 ? 1.184 3.749 -4.969 1.00 88.94 93 CYS A O 1
ATOM 692 N N . ASN A 1 94 ? 1.738 5.671 -5.965 1.00 89.62 94 ASN A N 1
ATOM 693 C CA . ASN A 1 94 ? 2.782 5.113 -6.834 1.00 89.62 94 ASN A CA 1
ATOM 694 C C . ASN A 1 94 ? 4.198 5.614 -6.516 1.00 89.62 94 ASN A C 1
ATOM 696 O O . ASN A 1 94 ? 5.089 5.451 -7.349 1.00 89.62 94 ASN A O 1
ATOM 700 N N . THR A 1 95 ? 4.400 6.233 -5.356 1.00 86.31 95 THR A N 1
ATOM 701 C CA . THR A 1 95 ? 5.714 6.682 -4.885 1.00 86.31 95 THR A CA 1
ATOM 702 C C . THR A 1 95 ? 6.177 5.814 -3.723 1.00 86.31 95 THR A C 1
ATOM 704 O O . THR A 1 95 ? 5.368 5.160 -3.071 1.00 86.31 95 THR A O 1
ATOM 707 N N . ASP A 1 96 ? 7.483 5.778 -3.469 1.00 88.56 96 ASP A N 1
ATOM 708 C CA . ASP A 1 96 ? 8.016 4.992 -2.357 1.00 88.56 96 ASP A CA 1
ATOM 709 C C . ASP A 1 96 ? 7.416 5.492 -1.019 1.00 88.56 96 ASP A C 1
ATOM 711 O O . ASP A 1 96 ? 7.351 6.696 -0.770 1.00 88.56 96 ASP A O 1
ATOM 715 N N . LEU A 1 97 ? 6.960 4.551 -0.187 1.00 87.81 97 LEU A N 1
ATOM 716 C CA . LEU A 1 97 ? 6.430 4.710 1.174 1.00 87.81 97 LEU A CA 1
ATOM 717 C C . LEU A 1 97 ? 5.203 5.624 1.313 1.00 87.81 97 LEU A C 1
ATOM 719 O O . LEU A 1 97 ? 4.907 6.111 2.396 1.00 87.81 97 LEU A O 1
ATOM 723 N N . CYS A 1 98 ? 4.450 5.832 0.235 1.00 88.00 98 CYS A N 1
ATOM 724 C CA . CYS A 1 98 ? 3.307 6.748 0.225 1.00 88.00 98 CYS A CA 1
ATOM 725 C C . CYS A 1 98 ? 2.050 6.234 0.938 1.00 88.00 98 CYS A C 1
ATOM 727 O O . CYS A 1 98 ? 1.070 6.966 1.045 1.00 88.00 98 CYS A O 1
ATOM 729 N N . ASN A 1 99 ? 2.049 4.975 1.381 1.00 89.00 99 ASN A N 1
ATOM 730 C CA . ASN A 1 99 ? 0.956 4.378 2.142 1.00 89.00 99 ASN A CA 1
ATOM 731 C C . ASN A 1 99 ? 1.136 4.536 3.665 1.00 89.00 99 ASN A C 1
ATOM 733 O O . ASN A 1 99 ? 0.753 3.636 4.412 1.00 89.00 99 ASN A O 1
ATOM 737 N N . SER A 1 100 ? 1.706 5.664 4.108 1.00 82.06 100 SER A N 1
ATOM 738 C CA . SER A 1 100 ? 1.653 6.145 5.497 1.00 82.06 100 SER A CA 1
ATOM 739 C C . SER A 1 100 ? 0.568 7.214 5.672 1.00 82.06 100 SER A C 1
ATOM 741 O O . SER A 1 100 ? 0.156 7.858 4.704 1.00 82.06 100 SER A O 1
ATOM 743 N N . VAL A 1 101 ? 0.091 7.404 6.906 1.00 65.75 101 VAL A N 1
ATOM 744 C CA . VAL A 1 101 ? -0.909 8.432 7.256 1.00 65.75 101 VAL A CA 1
ATOM 745 C C . VAL A 1 101 ? -0.204 9.566 7.995 1.00 65.75 101 VAL A C 1
ATOM 747 O O . VAL A 1 101 ? -0.521 9.889 9.132 1.00 65.75 101 VAL A O 1
ATOM 750 N N . ASP A 1 102 ? 0.775 10.189 7.343 1.00 53.22 102 ASP A N 1
ATOM 751 C CA . ASP A 1 102 ? 1.381 11.422 7.850 1.00 53.22 102 ASP A CA 1
ATOM 752 C C . ASP A 1 102 ? 0.587 12.651 7.351 1.00 53.22 102 ASP A C 1
ATOM 754 O O . ASP A 1 102 ? 0.752 13.094 6.214 1.00 53.22 102 ASP A O 1
ATOM 758 N N . VAL A 1 103 ? -0.304 13.123 8.244 1.00 41.19 103 VAL A N 1
ATOM 759 C CA . VAL A 1 103 ? -0.934 14.460 8.462 1.00 41.19 103 VAL A CA 1
ATOM 760 C C . VAL A 1 103 ? -1.338 15.318 7.255 1.00 41.19 103 VAL A C 1
ATOM 762 O O . VAL A 1 103 ? -0.486 16.037 6.686 1.00 41.19 103 VAL A O 1
#

Radius of gyration: 15.89 Å; chains: 1; bounding box: 51×29×32 Å

pLDDT: mean 74.29, std 17.61, range [36.47, 94.44]